Protein AF-A0A2M8RUR4-F1 (afdb_monomer)

Radius of gyration: 13.07 Å; Cα contacts (8 Å, |Δi|>4): 70; chains: 1; bounding box: 32×21×36 Å

Foldseek 3Di:
DQVLQQVLLVLLVVLVVCLVCCVVDVVCVVVNVVSLVSLVVCCPDPVLVVCLVVVVVYDHPNVPADGSSDPCSSVVSNVSSVVSVVVD

Secondary structure (DSSP, 8-state):
-HHHHHHHHHHHHHHHHHGGGTTT-GGGHHHHHHHHHHHHHHHTSHHHHHHHHTGGG-----TTS--TTSTTHHHHHHHHHHHHHTT-

InterPro domains:
  IPR025384 Protein of unknown function DUF4298 [PF14131] (5-83)

Organism: NCBI:txid28159

Nearest PDB structures (foldseek):
  6m6u-assembly1_I  TM=3.432E-01  e=7.303E+00  Shewanella oneidensis MR-1
  7aer-assembly1_B  TM=3.262E-01  e=8.627E+00  Shewanella oneidensis MR-1

Mean predicted aligned error: 2.44 Å

pLDDT: mean 95.74, std 3.1, range [79.44, 98.56]

Sequence (88 aa):
MQLKIQCMQDSYEKLLKILPLLRKDPSLLTEAEQLVQQLDEFYQSSEWLDLYERSEEFNIDTKGNYSVLSEDAIWNVLSEFDRLKSLL

Structure (mmCIF, N/CA/C/O backbone):
data_AF-A0A2M8RUR4-F1
#
_entry.id   AF-A0A2M8RUR4-F1
#
loop_
_atom_site.group_PDB
_atom_site.id
_atom_site.type_symbol
_atom_site.label_atom_id
_atom_site.label_alt_id
_atom_site.label_comp_id
_atom_site.label_asym_id
_atom_site.label_entity_id
_atom_site.label_seq_id
_atom_site.pdbx_PDB_ins_code
_atom_site.Cartn_x
_atom_site.Cartn_y
_atom_site.Cartn_z
_atom_site.occupancy
_atom_site.B_iso_or_equiv
_atom_site.auth_seq_id
_atom_site.auth_comp_id
_atom_site.auth_asym_id
_atom_site.auth_atom_id
_atom_site.pdbx_PDB_model_num
ATOM 1 N N . MET A 1 1 ? 14.758 5.993 -7.619 1.00 79.44 1 MET A N 1
ATOM 2 C CA . MET A 1 1 ? 13.715 5.028 -8.026 1.00 79.44 1 MET A CA 1
ATOM 3 C C . MET A 1 1 ? 13.654 3.859 -7.051 1.00 79.44 1 MET A C 1
ATOM 5 O O . MET A 1 1 ? 12.713 3.834 -6.277 1.00 79.44 1 MET A O 1
ATOM 9 N N . GLN A 1 2 ? 14.679 3.000 -6.939 1.00 90.00 2 GLN A N 1
ATOM 10 C CA . GLN A 1 2 ? 14.652 1.860 -5.997 1.00 90.00 2 GLN A CA 1
ATOM 11 C C . GLN A 1 2 ? 14.369 2.242 -4.532 1.00 90.00 2 GLN A C 1
ATOM 13 O O . GLN A 1 2 ? 13.515 1.629 -3.908 1.00 90.00 2 GLN A O 1
ATOM 18 N N . LEU A 1 3 ? 15.000 3.299 -3.998 1.00 92.06 3 LEU A N 1
ATOM 19 C CA . LEU A 1 3 ? 14.710 3.781 -2.634 1.00 92.06 3 LEU A CA 1
ATOM 20 C C . LEU A 1 3 ? 13.243 4.196 -2.437 1.00 92.06 3 LEU A C 1
ATOM 22 O O . LEU A 1 3 ? 12.693 4.002 -1.360 1.00 92.06 3 LEU A O 1
ATOM 26 N N . LYS A 1 4 ? 12.605 4.752 -3.475 1.00 94.06 4 LYS A N 1
ATOM 27 C CA . LYS A 1 4 ? 11.191 5.140 -3.423 1.00 94.06 4 LYS A CA 1
ATOM 28 C C . LYS A 1 4 ? 10.298 3.901 -3.415 1.00 94.06 4 LYS A C 1
ATOM 30 O O . LYS A 1 4 ? 9.405 3.823 -2.581 1.00 94.06 4 LYS A O 1
ATOM 35 N N . ILE A 1 5 ? 10.591 2.920 -4.273 1.00 96.69 5 ILE A N 1
ATOM 36 C CA . ILE A 1 5 ? 9.874 1.639 -4.286 1.00 96.69 5 ILE A CA 1
ATOM 37 C C . ILE A 1 5 ? 10.007 0.942 -2.931 1.00 96.69 5 ILE A C 1
ATOM 39 O O . ILE A 1 5 ? 9.004 0.524 -2.369 1.00 96.69 5 ILE A O 1
ATOM 43 N N . GLN A 1 6 ? 11.218 0.884 -2.370 1.00 98.06 6 GLN A N 1
ATOM 44 C CA . GLN A 1 6 ? 11.441 0.265 -1.066 1.00 98.06 6 GLN A CA 1
ATOM 45 C C . GLN A 1 6 ? 10.695 1.004 0.053 1.00 98.06 6 GLN A C 1
ATOM 47 O O . GLN A 1 6 ? 10.105 0.361 0.910 1.00 98.06 6 GLN A O 1
ATOM 52 N N . CYS A 1 7 ? 10.643 2.339 0.018 1.00 97.50 7 CYS A N 1
ATOM 53 C CA . CYS A 1 7 ? 9.851 3.108 0.977 1.00 97.50 7 CYS A CA 1
ATOM 54 C C . CYS A 1 7 ? 8.355 2.765 0.892 1.00 97.50 7 CYS A C 1
ATOM 56 O O . CYS A 1 7 ? 7.699 2.630 1.921 1.00 97.50 7 CYS A O 1
ATOM 58 N N . MET A 1 8 ? 7.812 2.607 -0.319 1.00 98.12 8 MET A N 1
ATOM 59 C CA . MET A 1 8 ? 6.415 2.198 -0.506 1.00 98.12 8 MET A CA 1
ATOM 60 C C . MET A 1 8 ? 6.196 0.743 -0.086 1.00 98.12 8 MET A C 1
ATOM 62 O O . MET A 1 8 ? 5.190 0.440 0.549 1.00 98.12 8 MET A O 1
ATOM 66 N N . GLN A 1 9 ? 7.159 -0.140 -0.352 1.00 98.56 9 GLN A N 1
ATOM 67 C CA . GLN A 1 9 ? 7.152 -1.521 0.124 1.00 98.56 9 GLN A CA 1
ATOM 68 C C . GLN A 1 9 ? 7.120 -1.589 1.658 1.00 98.56 9 GLN A C 1
ATOM 70 O O . GLN A 1 9 ? 6.308 -2.314 2.228 1.00 98.56 9 GLN A O 1
ATOM 75 N N . ASP A 1 10 ? 7.934 -0.785 2.339 1.00 98.38 10 ASP A N 1
ATOM 76 C CA . ASP A 1 10 ? 7.943 -0.717 3.799 1.00 98.38 10 ASP A CA 1
ATOM 77 C C . ASP A 1 10 ? 6.606 -0.183 4.351 1.00 98.38 10 ASP A C 1
ATOM 79 O O . ASP A 1 10 ? 6.094 -0.712 5.344 1.00 98.38 10 ASP A O 1
ATOM 83 N N . SER A 1 11 ? 5.999 0.819 3.696 1.00 98.38 11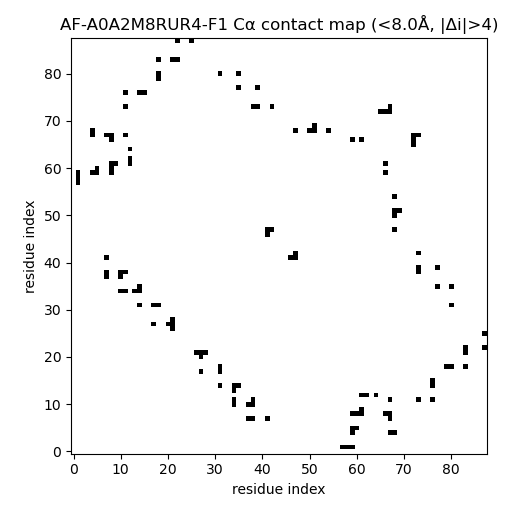 SER A N 1
ATOM 84 C CA . SER A 1 11 ? 4.656 1.314 4.043 1.00 98.38 11 SER A CA 1
ATOM 85 C C . SER A 1 11 ? 3.580 0.238 3.856 1.00 98.38 11 SER A C 1
ATOM 87 O O . SER A 1 11 ? 2.739 0.050 4.738 1.00 98.38 11 SER A O 1
ATOM 89 N N . T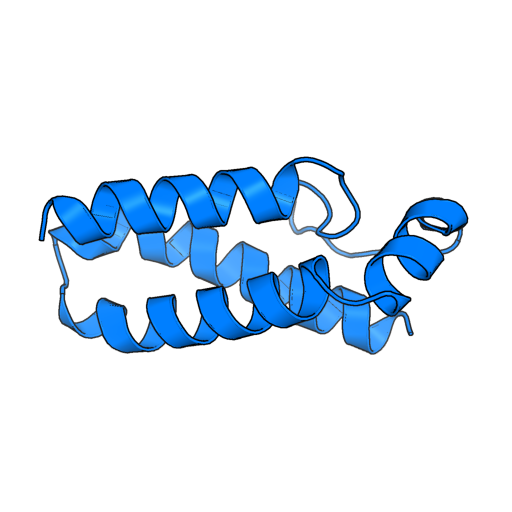YR A 1 12 ? 3.638 -0.515 2.756 1.00 98.56 12 TYR A N 1
ATOM 90 C CA . TYR A 1 12 ? 2.745 -1.639 2.471 1.00 98.56 12 TYR A CA 1
ATOM 91 C C . TYR A 1 12 ? 2.825 -2.723 3.549 1.00 98.56 12 TYR A C 1
ATOM 93 O O . TYR A 1 12 ? 1.814 -3.125 4.127 1.00 98.56 12 TYR A O 1
ATOM 101 N N . GLU A 1 13 ? 4.033 -3.146 3.903 1.00 98.25 13 GLU A N 1
ATOM 102 C CA . GLU A 1 13 ? 4.247 -4.149 4.945 1.00 98.25 13 GLU A CA 1
ATOM 103 C C . GLU A 1 13 ? 3.789 -3.682 6.324 1.00 98.25 13 GLU A C 1
ATOM 105 O O . GLU A 1 13 ? 3.302 -4.474 7.137 1.00 98.25 13 GLU A O 1
ATOM 110 N N . LYS A 1 14 ? 3.967 -2.392 6.616 1.00 98.19 14 LYS A N 1
ATOM 111 C CA . LYS A 1 14 ? 3.496 -1.801 7.862 1.00 98.19 14 LYS A CA 1
ATOM 112 C C . LYS A 1 14 ? 1.972 -1.794 7.921 1.00 98.19 14 LYS A C 1
ATOM 114 O O . LYS A 1 14 ? 1.415 -2.185 8.947 1.00 98.19 14 LYS A O 1
ATOM 119 N N . LEU A 1 15 ? 1.308 -1.439 6.822 1.00 98.25 15 LEU A N 1
ATOM 120 C CA . LEU A 1 15 ? -0.148 -1.473 6.731 1.00 98.25 15 LEU A CA 1
ATOM 121 C C . LEU A 1 15 ? -0.677 -2.897 6.948 1.00 98.25 15 LEU A C 1
ATOM 123 O O . LEU A 1 15 ? -1.542 -3.091 7.80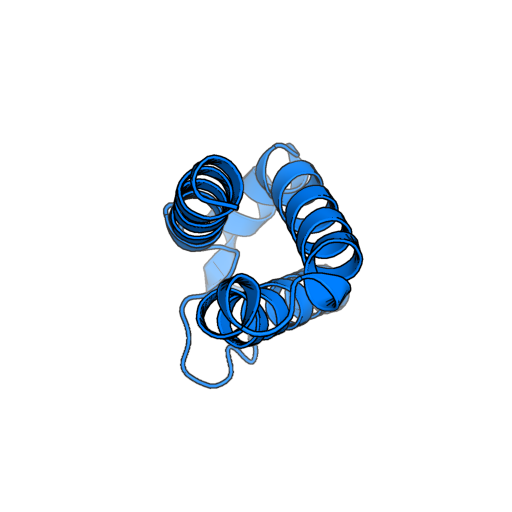1 1.00 98.25 15 LEU A O 1
ATOM 127 N N . LEU A 1 16 ? -0.087 -3.906 6.295 1.00 98.00 16 LEU A N 1
ATOM 128 C CA . LEU A 1 16 ? -0.456 -5.318 6.490 1.00 98.00 16 LEU A CA 1
ATOM 129 C C . LEU A 1 16 ? -0.395 -5.767 7.959 1.00 98.00 16 LEU A C 1
ATOM 131 O O . LEU A 1 16 ? -1.214 -6.577 8.392 1.00 98.00 16 LEU A O 1
ATOM 135 N N . LYS A 1 17 ? 0.549 -5.239 8.746 1.00 97.19 17 LYS A N 1
ATOM 136 C CA . LYS A 1 17 ? 0.664 -5.542 10.184 1.00 97.19 17 LYS A CA 1
ATOM 137 C C . LYS A 1 17 ? -0.391 -4.829 11.028 1.00 97.19 17 LYS A C 1
ATOM 139 O O . LYS A 1 17 ? -0.830 -5.385 12.033 1.00 97.19 17 LYS A O 1
ATOM 144 N N . ILE A 1 18 ? -0.787 -3.617 10.640 1.00 97.00 18 ILE A N 1
ATOM 145 C CA . ILE A 1 18 ? -1.746 -2.788 11.382 1.00 97.00 18 ILE A CA 1
ATOM 146 C C . ILE A 1 18 ? -3.190 -3.255 11.159 1.00 97.00 18 ILE A C 1
ATOM 148 O O . ILE A 1 18 ? -3.953 -3.342 12.123 1.00 97.00 18 ILE A O 1
ATOM 152 N N . LEU A 1 19 ? -3.569 -3.612 9.927 1.00 96.06 19 LEU A N 1
ATOM 153 C CA . LEU A 1 19 ? -4.944 -4.009 9.582 1.00 96.06 19 LEU A CA 1
ATOM 154 C C 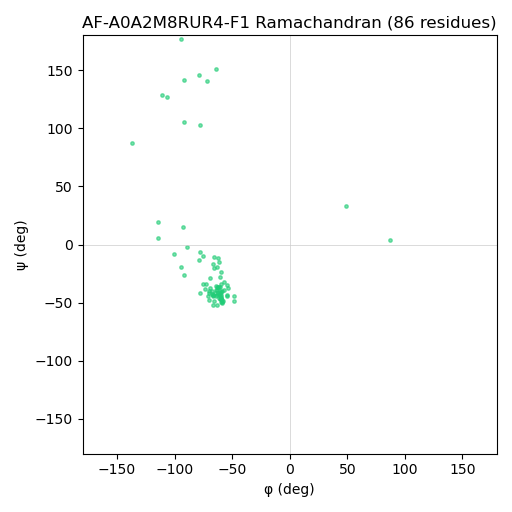. LEU A 1 19 ? -5.582 -5.055 10.523 1.00 96.06 19 LEU A C 1
ATOM 156 O O . LEU A 1 19 ? -6.691 -4.805 11.003 1.00 96.06 19 LEU A O 1
ATOM 160 N N . PRO A 1 20 ? -4.934 -6.187 10.876 1.00 95.81 20 PRO A N 1
ATOM 161 C CA . PRO A 1 20 ? -5.539 -7.170 11.781 1.00 95.81 20 PRO A CA 1
ATOM 162 C C . PRO A 1 20 ? -5.733 -6.659 13.219 1.00 95.81 20 PRO A C 1
ATOM 164 O O . PRO A 1 20 ? -6.487 -7.259 13.990 1.00 95.81 20 PRO A O 1
ATOM 167 N N . LEU A 1 21 ? -5.061 -5.569 13.601 1.00 95.94 21 LEU A N 1
ATOM 168 C CA . LEU A 1 21 ? -5.127 -4.972 14.936 1.00 95.94 21 LEU A CA 1
ATOM 169 C C . LEU A 1 21 ? -6.154 -3.837 15.027 1.00 95.94 21 LEU A C 1
ATOM 171 O O . LEU A 1 21 ? -6.630 -3.548 16.123 1.00 95.94 21 LEU A O 1
ATOM 175 N N . LEU A 1 22 ? -6.560 -3.261 13.893 1.00 93.94 22 LEU A N 1
ATOM 176 C CA . LEU A 1 22 ? -7.383 -2.050 13.803 1.00 93.94 22 LEU A CA 1
ATOM 177 C C . LEU A 1 22 ? -8.696 -2.125 14.607 1.00 93.94 22 LEU A C 1
ATOM 179 O O . LEU A 1 22 ? -9.100 -1.158 15.241 1.00 93.94 22 LEU A O 1
ATOM 183 N N . ARG A 1 23 ? -9.346 -3.299 14.645 1.00 90.56 23 ARG A N 1
ATOM 184 C CA . ARG A 1 23 ? -10.579 -3.515 15.434 1.00 90.56 23 ARG A CA 1
ATOM 185 C C . ARG A 1 23 ? -10.359 -3.506 16.944 1.00 90.56 23 ARG A C 1
ATOM 187 O O . ARG A 1 23 ? -11.294 -3.253 17.695 1.00 90.56 23 ARG A O 1
ATOM 194 N N . LYS A 1 24 ? -9.167 -3.900 17.388 1.00 92.81 24 LYS A N 1
ATOM 195 C CA . LYS A 1 24 ? -8.818 -4.015 18.811 1.00 92.81 24 LYS A CA 1
ATOM 196 C C . LYS A 1 24 ? -8.193 -2.731 19.337 1.00 92.81 24 LYS A C 1
ATOM 198 O O . LYS A 1 24 ? -8.289 -2.472 20.531 1.00 92.81 24 LYS A O 1
ATOM 203 N N . ASP A 1 25 ? -7.575 -1.958 18.452 1.00 93.94 25 ASP A N 1
ATOM 204 C CA . ASP A 1 25 ? -6.923 -0.702 18.779 1.00 93.94 25 ASP A CA 1
ATOM 205 C C . ASP A 1 25 ? -7.253 0.376 17.730 1.00 93.94 25 ASP A C 1
ATOM 207 O O . ASP A 1 25 ? -6.506 0.568 16.765 1.00 93.94 25 ASP A O 1
ATOM 211 N N . PRO A 1 26 ? -8.370 1.106 17.916 1.00 90.06 26 PRO A N 1
ATOM 212 C CA . PRO A 1 26 ? -8.756 2.201 17.030 1.00 90.06 26 PRO A CA 1
ATOM 213 C C . PRO A 1 26 ? -7.743 3.351 16.987 1.00 90.06 26 PRO A C 1
ATOM 215 O O . PRO A 1 26 ? -7.808 4.173 16.077 1.00 90.06 26 PRO A O 1
ATOM 218 N N . SER A 1 27 ? -6.795 3.431 17.934 1.00 93.88 27 SER A N 1
ATOM 219 C CA . SER A 1 27 ? -5.755 4.469 17.901 1.00 93.88 27 SER A CA 1
ATOM 220 C C . SER A 1 27 ? -4.807 4.318 16.703 1.00 93.88 27 SER A C 1
ATOM 222 O O . SER A 1 27 ? -4.214 5.302 16.263 1.00 93.88 27 SER A O 1
ATOM 224 N N . LEU A 1 28 ? -4.742 3.119 16.111 1.00 96.50 28 LEU A N 1
ATOM 225 C CA . LEU A 1 28 ? -3.978 2.836 14.895 1.00 96.50 28 LEU A CA 1
ATOM 226 C C . LEU A 1 28 ? -4.636 3.380 13.617 1.00 96.50 28 LEU A C 1
ATOM 228 O O . LEU A 1 28 ? -4.007 3.361 12.559 1.00 96.50 28 LEU A O 1
ATOM 232 N N . LEU A 1 29 ? -5.885 3.863 13.683 1.00 96.00 29 LEU A N 1
ATOM 233 C CA . LEU A 1 29 ? -6.628 4.313 12.503 1.00 96.00 29 LEU A CA 1
ATOM 234 C C . LEU A 1 29 ? -5.920 5.451 11.772 1.00 96.00 29 LEU A C 1
ATOM 236 O O . LEU A 1 29 ? -5.730 5.362 10.564 1.00 96.00 29 LEU A O 1
ATOM 240 N N . THR A 1 30 ? -5.461 6.468 12.499 1.00 96.75 30 THR A N 1
ATOM 241 C CA . THR A 1 30 ? -4.748 7.608 11.907 1.00 96.75 30 THR A CA 1
ATOM 242 C C . THR A 1 30 ? -3.482 7.168 11.168 1.00 96.75 30 THR A C 1
ATOM 244 O O . THR A 1 30 ? -3.168 7.681 10.098 1.00 96.75 30 THR A O 1
ATOM 247 N N . GLU A 1 31 ? -2.744 6.207 11.726 1.00 97.75 31 GLU A N 1
ATOM 248 C CA . GLU A 1 31 ? -1.532 5.679 11.099 1.00 97.75 31 GLU A CA 1
ATOM 249 C C . GLU A 1 31 ? -1.863 4.849 9.852 1.00 97.75 31 GLU A C 1
ATOM 251 O O . GLU A 1 31 ? -1.208 4.998 8.820 1.00 97.75 31 GLU A O 1
ATOM 256 N N . ALA A 1 32 ? -2.905 4.016 9.916 1.00 97.81 32 ALA A N 1
ATOM 257 C CA . ALA A 1 32 ? -3.381 3.258 8.765 1.00 97.81 32 ALA A CA 1
ATOM 258 C C . ALA A 1 32 ? -3.836 4.186 7.626 1.00 97.81 32 ALA A C 1
ATOM 260 O O . ALA A 1 32 ? -3.445 3.966 6.485 1.00 97.81 32 ALA A O 1
ATOM 261 N N . GLU A 1 33 ? -4.577 5.257 7.929 1.00 98.00 33 GLU A N 1
ATOM 262 C CA . GLU A 1 33 ? -5.020 6.254 6.942 1.00 98.00 33 GLU A CA 1
ATOM 263 C C . GLU A 1 33 ? -3.847 6.939 6.234 1.00 98.00 33 GLU A C 1
ATOM 265 O O . GLU A 1 33 ? -3.880 7.116 5.019 1.00 98.00 33 GLU A O 1
ATOM 270 N N . GLN A 1 34 ? -2.780 7.273 6.965 1.00 98.31 34 GLN A N 1
ATOM 271 C CA . GLN A 1 34 ? -1.575 7.861 6.373 1.00 98.31 34 GLN A CA 1
ATOM 272 C C . GLN A 1 34 ? -0.864 6.890 5.424 1.00 98.31 34 GLN A C 1
ATOM 274 O O . GLN A 1 34 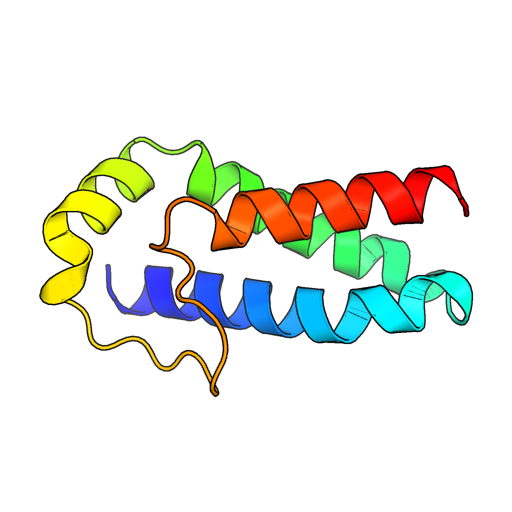? -0.410 7.294 4.354 1.00 98.31 34 GLN A O 1
ATOM 279 N N . LEU A 1 35 ? -0.761 5.613 5.800 1.00 98.50 35 LEU A N 1
ATOM 280 C CA . LEU A 1 35 ? -0.143 4.586 4.958 1.00 98.50 35 LEU A CA 1
ATOM 281 C C . LEU A 1 35 ? -0.980 4.312 3.704 1.00 98.50 35 LEU A C 1
ATOM 283 O O . LEU A 1 35 ? -0.429 4.213 2.612 1.00 98.50 35 LEU A O 1
ATOM 287 N N . VAL A 1 36 ? -2.302 4.238 3.862 1.00 98.31 36 VAL A N 1
ATOM 288 C CA . VAL A 1 36 ? -3.279 4.097 2.772 1.00 98.31 36 VAL A CA 1
ATOM 289 C C . VAL A 1 36 ? -3.142 5.251 1.788 1.00 98.31 36 VAL A C 1
ATOM 291 O O . VAL A 1 36 ? -3.002 5.001 0.597 1.00 98.31 36 VAL A O 1
ATOM 294 N N . GLN A 1 37 ? -3.087 6.494 2.277 1.00 98.31 37 GLN A N 1
ATOM 295 C CA . GLN A 1 37 ? -2.911 7.665 1.421 1.00 98.31 37 GLN A CA 1
ATOM 296 C C . GLN A 1 37 ? -1.605 7.598 0.615 1.00 98.31 37 GLN A C 1
ATOM 298 O O . GLN A 1 37 ? -1.625 7.808 -0.592 1.00 98.31 37 GLN A O 1
ATOM 303 N N . GLN A 1 38 ? -0.476 7.270 1.252 1.00 97.94 38 GLN A N 1
ATOM 304 C CA . GLN A 1 38 ? 0.813 7.169 0.552 1.00 97.94 38 GLN A CA 1
ATOM 305 C C . GLN A 1 38 ? 0.802 6.097 -0.542 1.00 97.94 38 GLN A C 1
ATOM 307 O O . GLN A 1 38 ? 1.340 6.310 -1.628 1.00 97.94 38 GLN A O 1
ATOM 312 N N . LEU A 1 39 ? 0.213 4.937 -0.245 1.00 98.31 39 LEU A N 1
ATOM 313 C CA . LEU A 1 39 ? 0.140 3.820 -1.182 1.00 98.31 39 LEU A CA 1
ATOM 314 C C . LEU A 1 39 ? -0.814 4.114 -2.339 1.00 98.31 39 LEU A C 1
ATOM 316 O O . LEU A 1 39 ? -0.477 3.787 -3.473 1.00 98.31 39 LEU A O 1
ATOM 320 N N . ASP A 1 40 ? -1.957 4.747 -2.073 1.00 98.19 40 ASP A N 1
ATOM 321 C CA . ASP A 1 40 ? -2.905 5.156 -3.111 1.00 98.19 40 ASP A CA 1
ATOM 322 C C . ASP A 1 40 ? -2.293 6.227 -4.025 1.00 98.19 40 ASP A C 1
ATOM 324 O O . ASP A 1 40 ? -2.247 6.045 -5.238 1.00 98.19 40 ASP A O 1
ATOM 328 N N . GLU A 1 41 ? -1.691 7.282 -3.465 1.00 97.81 41 GLU A N 1
ATOM 329 C CA . GLU A 1 41 ? -0.992 8.312 -4.249 1.00 97.81 41 GLU A CA 1
ATOM 330 C C . GLU A 1 41 ? 0.125 7.720 -5.120 1.00 97.81 41 GLU A C 1
ATOM 332 O O . GLU A 1 41 ? 0.317 8.138 -6.265 1.00 97.81 41 GLU A O 1
ATOM 337 N N . PHE A 1 42 ? 0.861 6.733 -4.599 1.00 97.50 42 PHE A N 1
ATOM 338 C CA . PHE A 1 42 ? 1.867 6.020 -5.374 1.00 97.50 42 PHE A CA 1
ATOM 339 C C . PHE A 1 42 ? 1.229 5.200 -6.497 1.00 97.50 42 PHE A C 1
ATOM 341 O O . PHE A 1 42 ? 1.618 5.373 -7.649 1.00 97.50 42 PHE A O 1
ATOM 348 N N . TYR A 1 43 ? 0.243 4.360 -6.190 1.00 97.19 43 TYR A N 1
ATOM 349 C CA . TYR A 1 43 ? -0.404 3.458 -7.146 1.00 97.19 43 TYR A CA 1
ATOM 350 C C . TYR A 1 43 ? -1.125 4.192 -8.283 1.00 97.19 43 TYR A C 1
ATOM 352 O O . TYR A 1 43 ? -1.068 3.756 -9.428 1.00 97.19 43 TYR A O 1
ATOM 360 N N . GLN A 1 44 ? -1.742 5.342 -7.997 1.00 96.25 44 GLN A N 1
ATOM 361 C CA . GLN A 1 44 ? -2.416 6.173 -9.003 1.00 96.25 44 GLN A CA 1
ATOM 362 C C . GLN A 1 44 ? -1.446 7.015 -9.852 1.00 96.25 44 GLN A C 1
ATOM 364 O O . GLN A 1 44 ? -1.867 7.701 -10.787 1.00 96.25 44 GLN A O 1
ATOM 369 N N . SER A 1 45 ? -0.150 7.024 -9.530 1.00 96.25 45 SER A N 1
ATOM 370 C CA . SER A 1 45 ? 0.827 7.839 -10.251 1.00 96.25 45 SER A CA 1
ATOM 371 C C . SER A 1 45 ? 1.238 7.201 -11.580 1.00 96.25 45 SER A C 1
ATOM 373 O O . SER A 1 45 ? 1.411 5.988 -11.684 1.00 96.25 45 SER A O 1
ATOM 375 N N . SER A 1 46 ? 1.507 8.028 -12.596 1.00 96.12 46 SER A N 1
ATOM 376 C CA . SER A 1 46 ? 2.118 7.547 -13.845 1.00 96.12 46 SER A CA 1
ATOM 377 C C . SER A 1 46 ? 3.497 6.920 -13.611 1.00 96.12 46 SER A C 1
ATOM 379 O O . SER A 1 46 ? 3.896 6.019 -14.336 1.00 96.12 46 SER A O 1
ATOM 381 N N . GLU A 1 47 ? 4.208 7.364 -12.568 1.00 95.69 47 GLU A N 1
ATOM 382 C CA . GLU A 1 47 ? 5.495 6.787 -12.177 1.00 95.69 47 GLU A CA 1
ATOM 383 C C . GLU A 1 47 ? 5.348 5.323 -11.748 1.00 95.69 47 GLU A C 1
ATOM 385 O O . GLU A 1 47 ? 6.228 4.523 -12.046 1.00 95.69 47 GLU A O 1
ATOM 390 N N . TRP A 1 48 ? 4.254 4.940 -11.083 1.00 97.06 48 TRP A N 1
ATOM 391 C CA . TRP A 1 48 ? 4.028 3.537 -10.739 1.00 97.06 48 TRP A CA 1
ATOM 392 C C . TRP A 1 48 ? 3.906 2.664 -11.984 1.00 97.06 48 TRP A C 1
ATOM 394 O O . TRP A 1 48 ? 4.515 1.599 -12.014 1.00 97.06 48 TRP A O 1
ATOM 404 N N . LEU A 1 49 ? 3.207 3.133 -13.022 1.00 95.50 49 LEU A N 1
ATOM 405 C CA . LEU A 1 49 ? 3.074 2.400 -14.282 1.00 95.50 49 LEU A CA 1
ATOM 406 C C . LEU A 1 49 ? 4.442 2.183 -14.950 1.00 95.50 49 LEU A C 1
ATOM 408 O O . LEU A 1 49 ? 4.781 1.056 -15.303 1.00 95.50 49 LEU A O 1
ATOM 412 N N . ASP A 1 50 ? 5.270 3.228 -15.023 1.00 95.69 50 ASP A N 1
ATOM 413 C CA . ASP A 1 50 ? 6.631 3.132 -15.571 1.00 95.69 50 ASP A CA 1
ATOM 414 C C . ASP A 1 50 ? 7.518 2.160 -14.765 1.00 95.69 50 ASP A C 1
ATOM 416 O O . ASP A 1 50 ? 8.378 1.464 -15.313 1.00 95.69 50 ASP A O 1
ATOM 420 N N . LEU A 1 51 ? 7.347 2.130 -13.437 1.00 96.31 51 LEU A N 1
ATOM 421 C CA . LEU A 1 51 ? 8.077 1.226 -12.545 1.00 96.31 51 LEU A CA 1
ATOM 422 C C . LEU A 1 51 ? 7.573 -0.218 -12.654 1.00 96.31 51 LEU A C 1
ATOM 424 O O . LEU A 1 51 ? 8.387 -1.138 -12.609 1.00 96.31 51 LEU A O 1
ATOM 428 N N . TYR A 1 52 ? 6.263 -0.413 -12.806 1.00 95.56 52 TYR A N 1
ATOM 429 C CA . TYR A 1 52 ? 5.609 -1.704 -13.015 1.00 95.56 52 TYR A CA 1
ATOM 430 C C . TYR A 1 52 ? 6.137 -2.397 -14.276 1.00 95.56 52 TYR A C 1
ATOM 432 O O . TYR A 1 52 ? 6.607 -3.536 -14.204 1.00 95.56 52 TYR A O 1
ATOM 440 N N . GLU A 1 53 ? 6.163 -1.677 -15.404 1.00 95.56 53 GLU A N 1
ATOM 441 C CA . GLU A 1 53 ? 6.658 -2.182 -16.695 1.00 95.56 53 GLU A CA 1
ATOM 442 C C . GLU A 1 53 ? 8.128 -2.625 -16.645 1.00 95.56 53 GLU A C 1
ATOM 444 O O . GLU A 1 53 ? 8.568 -3.456 -17.438 1.00 95.56 53 GLU A O 1
ATOM 449 N N . ARG A 1 54 ? 8.891 -2.084 -15.691 1.00 95.12 54 ARG A N 1
ATOM 450 C CA . ARG A 1 54 ? 10.324 -2.334 -15.495 1.00 95.12 54 ARG A CA 1
ATOM 451 C C . ARG A 1 54 ? 10.619 -3.053 -14.182 1.00 95.12 54 ARG A C 1
ATOM 453 O O . ARG A 1 54 ? 11.742 -2.998 -13.684 1.00 95.12 54 ARG A O 1
ATOM 460 N N . SER A 1 55 ? 9.620 -3.706 -13.591 1.00 93.62 55 SER A N 1
ATOM 461 C CA . SER A 1 55 ? 9.711 -4.278 -12.242 1.00 93.62 55 SER A CA 1
ATOM 462 C C . SER A 1 55 ? 10.856 -5.286 -12.082 1.00 93.62 55 SER A C 1
ATOM 464 O O . SER A 1 55 ? 11.485 -5.321 -11.025 1.00 93.62 55 SER A O 1
ATOM 466 N N . GLU A 1 56 ? 11.202 -6.023 -13.142 1.00 93.44 56 GLU A N 1
ATOM 467 C CA . GLU A 1 56 ? 12.330 -6.969 -13.177 1.00 93.44 56 GLU A CA 1
ATOM 468 C C . GLU A 1 56 ? 13.709 -6.305 -12.980 1.00 93.44 56 GLU A C 1
ATOM 470 O O . G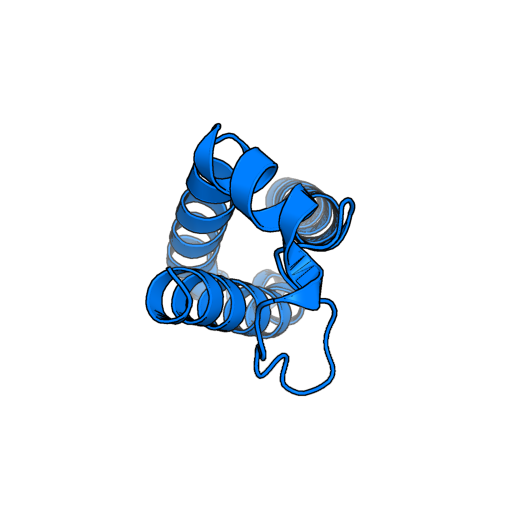LU A 1 56 ? 14.672 -6.976 -12.607 1.00 93.44 56 GLU A O 1
ATOM 475 N N . GLU A 1 57 ? 13.827 -4.990 -13.195 1.00 95.00 57 GLU A N 1
ATOM 476 C CA . GLU A 1 57 ? 15.077 -4.241 -13.006 1.00 95.00 57 GLU A CA 1
ATOM 477 C C . GLU A 1 57 ? 15.373 -3.925 -11.530 1.00 95.00 57 GLU A C 1
ATOM 479 O O . GLU A 1 57 ? 16.487 -3.511 -11.191 1.00 95.00 57 GLU A O 1
ATOM 484 N N . PHE A 1 58 ? 14.392 -4.092 -10.637 1.00 93.62 58 PHE A N 1
ATOM 485 C CA . PHE A 1 58 ? 14.498 -3.683 -9.240 1.00 93.62 58 PHE A CA 1
ATOM 486 C C . PHE A 1 58 ? 14.560 -4.884 -8.298 1.00 93.62 58 PHE A C 1
ATOM 488 O O . PHE A 1 58 ? 13.688 -5.745 -8.286 1.00 93.62 58 PHE A O 1
ATOM 495 N N . ASN A 1 59 ? 15.562 -4.887 -7.417 1.00 94.00 59 ASN A N 1
ATOM 496 C CA . ASN A 1 59 ? 15.596 -5.804 -6.283 1.00 94.00 59 ASN A CA 1
ATOM 497 C C . ASN A 1 59 ? 14.946 -5.133 -5.063 1.00 94.00 59 ASN A C 1
ATOM 499 O O . ASN A 1 59 ? 15.530 -4.222 -4.467 1.00 94.00 59 ASN A O 1
ATOM 503 N N . ILE A 1 60 ? 13.726 -5.556 -4.739 1.00 94.75 60 ILE A N 1
ATOM 504 C CA . ILE A 1 60 ? 12.904 -5.016 -3.652 1.00 94.75 60 ILE A CA 1
ATOM 505 C C . ILE A 1 60 ? 12.897 -6.041 -2.518 1.00 94.75 60 ILE A C 1
ATOM 507 O O . ILE A 1 60 ? 12.550 -7.201 -2.736 1.00 94.75 60 ILE A O 1
ATOM 511 N N . ASP A 1 61 ? 13.248 -5.623 -1.305 1.00 96.44 61 ASP A N 1
ATOM 512 C CA . ASP A 1 61 ? 13.062 -6.463 -0.123 1.00 96.44 61 ASP A CA 1
ATOM 513 C C . ASP A 1 61 ? 11.587 -6.419 0.283 1.00 96.44 61 ASP A C 1
ATOM 515 O O . ASP A 1 61 ? 11.132 -5.430 0.854 1.00 96.44 61 ASP A O 1
ATOM 519 N N . THR A 1 62 ? 10.837 -7.473 -0.042 1.00 96.38 62 THR A N 1
ATOM 520 C CA . THR A 1 62 ? 9.396 -7.561 0.249 1.00 96.38 62 THR A CA 1
ATOM 521 C C . THR A 1 62 ? 9.077 -8.167 1.614 1.00 96.38 62 THR A C 1
ATOM 523 O O . THR A 1 62 ? 7.902 -8.354 1.962 1.00 96.38 62 THR A O 1
ATOM 526 N N . LYS A 1 63 ? 10.111 -8.589 2.357 1.00 94.75 63 LYS A N 1
ATOM 527 C CA . LYS A 1 63 ? 9.991 -9.326 3.623 1.00 94.75 63 LYS A CA 1
ATOM 528 C C . LYS A 1 63 ? 9.019 -10.517 3.547 1.00 94.75 63 LYS A C 1
ATOM 530 O O . LYS A 1 63 ? 8.352 -10.848 4.527 1.00 94.75 63 LYS A O 1
ATOM 535 N N . GLY A 1 64 ? 8.939 -11.161 2.377 1.00 95.50 64 GLY A N 1
ATOM 536 C CA . GLY A 1 64 ? 8.072 -12.313 2.108 1.00 95.50 64 GLY A CA 1
ATOM 537 C C . GLY A 1 64 ? 6.643 -11.978 1.661 1.00 95.50 64 GLY A C 1
ATOM 538 O O . GLY A 1 64 ? 5.854 -12.901 1.474 1.00 95.50 64 GLY A O 1
ATOM 539 N N . ASN A 1 65 ? 6.303 -10.699 1.477 1.00 96.69 65 ASN A N 1
ATOM 540 C CA . ASN A 1 65 ? 5.011 -10.262 0.940 1.00 96.69 65 ASN A CA 1
ATOM 541 C C . ASN A 1 65 ? 5.079 -10.034 -0.578 1.00 96.69 65 ASN A C 1
ATOM 543 O O . ASN A 1 65 ? 6.142 -10.135 -1.196 1.00 96.69 65 ASN A O 1
ATOM 547 N N . TYR A 1 66 ? 3.936 -9.699 -1.180 1.00 96.75 66 TYR A N 1
ATOM 548 C CA . TYR A 1 66 ? 3.898 -9.226 -2.561 1.00 96.75 66 TYR A CA 1
ATOM 549 C C . TYR A 1 66 ? 4.637 -7.891 -2.711 1.00 96.75 66 TYR A C 1
ATOM 551 O O . TYR A 1 66 ? 4.710 -7.087 -1.777 1.00 96.75 66 TYR A O 1
ATOM 559 N N . SER A 1 67 ? 5.185 -7.669 -3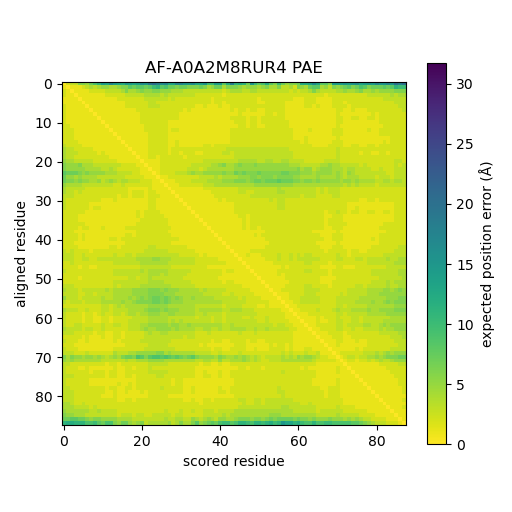.906 1.00 97.31 67 SER A N 1
ATOM 560 C CA . SER A 1 67 ? 5.796 -6.394 -4.276 1.00 97.31 67 SER A CA 1
ATOM 561 C C . SER A 1 67 ? 4.716 -5.336 -4.480 1.00 97.31 67 SER A C 1
ATOM 563 O O . SER A 1 67 ? 3.697 -5.621 -5.110 1.00 97.31 67 SER A O 1
ATOM 565 N N . VAL A 1 68 ? 4.970 -4.101 -4.050 1.00 97.56 68 VAL A N 1
ATOM 566 C CA . VAL A 1 68 ? 4.139 -2.925 -4.375 1.00 97.56 68 VAL A CA 1
ATOM 567 C C . VAL A 1 68 ? 4.079 -2.601 -5.871 1.00 97.56 68 VAL A C 1
ATOM 569 O O . VAL A 1 68 ? 3.239 -1.808 -6.285 1.00 97.56 68 VAL A O 1
ATOM 572 N N . LEU A 1 69 ? 4.938 -3.222 -6.685 1.00 97.38 69 LEU A N 1
ATOM 573 C CA . LEU A 1 69 ? 4.862 -3.205 -8.149 1.00 97.38 69 LEU A CA 1
ATOM 574 C C . LEU A 1 69 ? 4.078 -4.401 -8.716 1.00 97.38 69 LEU A C 1
ATOM 576 O O . LEU A 1 69 ? 4.213 -4.707 -9.889 1.00 97.38 69 LEU A O 1
ATOM 580 N N . SER A 1 70 ? 3.306 -5.130 -7.911 1.00 95.00 70 SER A N 1
ATOM 581 C CA . SER A 1 70 ? 2.366 -6.136 -8.431 1.00 95.00 70 SER A CA 1
ATOM 582 C C . SER A 1 70 ? 1.005 -5.476 -8.645 1.00 95.00 70 SER A C 1
ATOM 584 O O . SER A 1 70 ? 0.592 -4.690 -7.791 1.00 95.00 70 SER A O 1
ATOM 586 N N . GLU A 1 7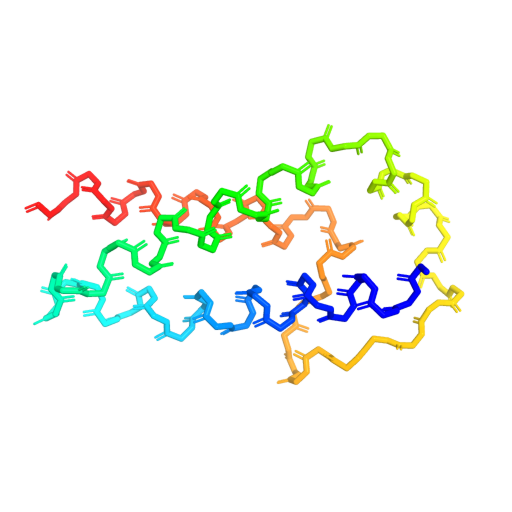1 ? 0.295 -5.832 -9.721 1.00 85.88 71 GLU A N 1
ATOM 587 C CA . GLU A 1 71 ? -0.994 -5.219 -10.106 1.00 85.88 71 GLU A CA 1
ATOM 588 C C . GLU A 1 71 ? -1.986 -5.128 -8.935 1.00 85.88 71 GLU A C 1
ATOM 590 O O . GLU A 1 71 ? -2.563 -4.066 -8.693 1.00 85.88 71 GLU A O 1
ATOM 595 N N . ASP A 1 72 ? -2.102 -6.206 -8.154 1.00 95.12 72 ASP A N 1
ATOM 596 C CA . ASP A 1 72 ? -3.122 -6.332 -7.111 1.00 95.12 72 ASP A CA 1
ATOM 597 C C . ASP A 1 72 ? -2.622 -6.045 -5.685 1.00 95.12 72 ASP A C 1
ATOM 599 O O . ASP A 1 72 ? -3.423 -6.016 -4.750 1.00 95.12 72 ASP A O 1
ATOM 603 N N . ALA A 1 73 ? -1.314 -5.870 -5.453 1.00 97.25 73 ALA A N 1
ATOM 604 C CA . ALA A 1 73 ? -0.776 -5.821 -4.086 1.00 97.25 73 ALA A CA 1
ATOM 605 C C . ALA A 1 73 ? -1.329 -4.631 -3.292 1.00 97.25 73 ALA A C 1
ATOM 607 O O . ALA A 1 73 ? -1.865 -4.812 -2.194 1.00 97.25 73 ALA A O 1
ATOM 608 N N . ILE A 1 74 ? -1.235 -3.428 -3.868 1.00 97.75 74 ILE A N 1
ATOM 609 C CA . ILE A 1 74 ? -1.766 -2.207 -3.258 1.00 97.75 74 ILE A CA 1
ATOM 610 C C . ILE A 1 74 ? -3.298 -2.234 -3.283 1.00 97.75 74 ILE A C 1
ATOM 612 O O . ILE A 1 74 ? -3.929 -2.044 -2.246 1.00 97.75 74 ILE A O 1
ATOM 616 N N . TRP A 1 75 ? -3.907 -2.560 -4.425 1.00 97.31 75 TRP A N 1
ATOM 617 C CA . TRP A 1 75 ? -5.365 -2.582 -4.562 1.00 97.31 75 TRP A CA 1
ATOM 618 C C . TRP A 1 75 ? -6.059 -3.469 -3.511 1.00 97.31 75 TRP A C 1
ATOM 620 O O . TRP A 1 75 ? -7.030 -3.046 -2.875 1.00 97.31 75 TRP A O 1
ATOM 630 N N . ASN A 1 76 ? -5.519 -4.666 -3.253 1.00 98.00 76 ASN A N 1
ATOM 631 C CA . ASN A 1 76 ? -6.060 -5.590 -2.255 1.00 98.00 76 ASN A CA 1
ATOM 632 C C . ASN A 1 76 ? -5.992 -5.025 -0.831 1.00 98.00 76 ASN A C 1
ATOM 634 O O . ASN A 1 76 ? -6.953 -5.155 -0.070 1.00 98.00 76 ASN A O 1
ATOM 638 N N . VAL A 1 77 ? -4.867 -4.410 -0.445 1.00 97.81 77 VAL A N 1
ATOM 639 C CA . VAL A 1 77 ? -4.702 -3.906 0.927 1.00 97.81 77 VAL A CA 1
ATOM 640 C C . VAL A 1 77 ? -5.545 -2.656 1.183 1.00 97.81 77 VAL A C 1
ATOM 642 O O . VAL A 1 77 ? -6.085 -2.512 2.279 1.00 97.81 77 VAL A O 1
ATOM 645 N N 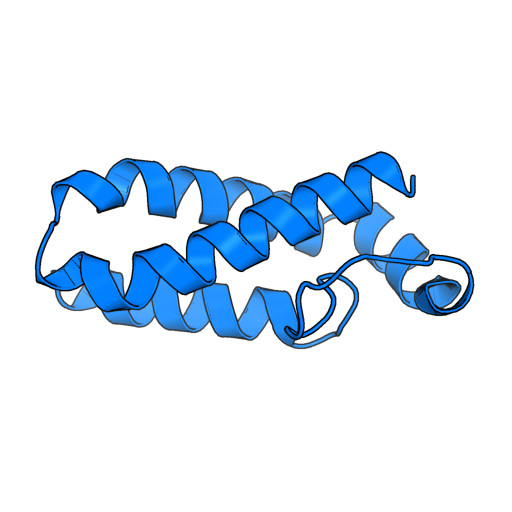. LEU A 1 78 ? -5.722 -1.793 0.173 1.00 97.94 78 LEU A N 1
ATOM 646 C CA . LEU A 1 78 ? -6.611 -0.631 0.260 1.00 97.94 78 LEU A CA 1
ATOM 647 C C . LEU A 1 78 ? -8.075 -1.077 0.383 1.00 97.94 78 LEU A C 1
ATOM 649 O O . LEU A 1 78 ? -8.789 -0.619 1.272 1.00 97.94 78 LEU A O 1
ATOM 653 N N . SER A 1 79 ? -8.489 -2.059 -0.424 1.00 97.62 79 SER A N 1
ATOM 654 C CA . SER A 1 79 ? -9.840 -2.631 -0.360 1.00 97.62 79 SER A CA 1
ATOM 655 C C . SER A 1 79 ? -10.143 -3.264 1.005 1.00 97.62 79 SER A C 1
ATOM 657 O O . SER A 1 79 ? -11.242 -3.114 1.545 1.00 97.62 79 SER A O 1
ATOM 659 N N . GLU A 1 80 ? -9.167 -3.959 1.599 1.00 97.12 80 GLU A N 1
ATOM 660 C CA . GLU A 1 80 ? -9.308 -4.515 2.948 1.00 97.12 80 GLU A CA 1
ATOM 661 C C . GLU A 1 80 ? -9.388 -3.418 4.016 1.00 97.12 80 GLU A C 1
ATOM 663 O O . GLU A 1 80 ? -10.193 -3.528 4.946 1.00 97.12 80 GLU A O 1
ATOM 668 N N . PHE A 1 81 ? -8.597 -2.348 3.886 1.00 97.69 81 PHE A N 1
ATOM 669 C CA . PHE A 1 81 ? -8.684 -1.198 4.782 1.00 97.69 81 PHE A CA 1
ATOM 670 C C . PHE A 1 81 ? -10.076 -0.559 4.749 1.00 97.69 81 PHE A C 1
ATOM 672 O O . PHE A 1 81 ? -10.680 -0.391 5.810 1.00 97.69 81 PHE A O 1
ATOM 679 N N . ASP A 1 82 ? -10.622 -0.277 3.564 1.00 97.00 82 ASP A N 1
ATOM 680 C CA . ASP A 1 82 ? -11.959 0.311 3.412 1.00 97.00 82 ASP A CA 1
ATOM 681 C C . ASP A 1 82 ? -13.043 -0.577 4.029 1.00 97.00 82 ASP A C 1
ATOM 683 O O . ASP A 1 82 ? -13.912 -0.110 4.778 1.00 97.00 82 ASP A O 1
ATOM 687 N N . ARG A 1 83 ? -12.951 -1.892 3.793 1.00 95.88 83 ARG A N 1
ATOM 688 C CA . ARG A 1 83 ? -13.846 -2.875 4.408 1.00 95.88 83 ARG A CA 1
ATOM 689 C C . ARG A 1 83 ? -13.771 -2.819 5.931 1.00 95.88 83 ARG A C 1
ATOM 691 O O . ARG A 1 83 ? -14.812 -2.796 6.587 1.00 95.88 83 ARG A O 1
ATOM 698 N N . LEU A 1 84 ? -12.571 -2.809 6.511 1.00 94.62 84 LEU A N 1
ATOM 699 C CA . LEU A 1 84 ? -12.391 -2.760 7.962 1.00 94.62 84 LEU A CA 1
ATOM 700 C C . LEU A 1 84 ? -12.863 -1.434 8.556 1.00 94.62 84 LEU A C 1
ATOM 702 O O . LEU A 1 84 ? -13.564 -1.458 9.565 1.00 94.62 84 LEU A O 1
ATOM 706 N N . LYS A 1 85 ? -12.544 -0.308 7.915 1.00 93.31 85 LYS A N 1
ATOM 707 C CA . LYS A 1 85 ? -12.950 1.034 8.338 1.00 93.31 85 LYS A CA 1
ATOM 708 C C . LYS A 1 85 ? -14.468 1.198 8.362 1.00 93.31 85 LYS A C 1
ATOM 710 O O . LYS A 1 85 ? -14.985 1.817 9.281 1.00 93.31 85 LYS A O 1
ATOM 715 N N . SER A 1 86 ? -15.191 0.584 7.423 1.00 92.75 86 SER A N 1
ATOM 716 C CA . SER A 1 86 ? -16.666 0.584 7.423 1.00 92.75 86 SER A CA 1
ATOM 717 C C . SER A 1 86 ? -17.306 -0.167 8.604 1.00 92.75 86 SER A C 1
ATOM 719 O O . SER A 1 86 ? -18.519 -0.097 8.798 1.00 92.75 86 SER A O 1
ATOM 721 N N . LEU A 1 87 ? -16.504 -0.912 9.373 1.00 90.19 87 LEU A N 1
ATOM 722 C CA . LEU A 1 87 ? -16.936 -1.766 10.480 1.00 90.19 87 LEU A CA 1
ATOM 723 C C . LEU A 1 87 ? -16.415 -1.288 11.849 1.00 90.19 87 LEU A C 1
ATOM 725 O O . LEU A 1 87 ? -16.589 -2.026 12.825 1.00 90.19 87 LEU A O 1
ATOM 729 N N . LEU A 1 88 ? -15.748 -0.128 11.904 1.00 85.81 88 LEU A N 1
ATOM 730 C CA . LEU A 1 88 ? -15.326 0.572 13.126 1.00 85.81 88 LEU A CA 1
ATOM 731 C C . LEU A 1 88 ? -16.387 1.596 13.541 1.00 85.81 88 LEU A C 1
ATOM 733 O O . LEU A 1 88 ? -16.624 1.701 14.764 1.00 85.81 88 LEU A O 1
#

Solvent-accessible surface area (backbone atoms only — not comparable to full-atom values): 5190 Å² total; per-residue (Å²): 108,67,70,56,54,44,51,51,31,53,40,51,57,50,40,66,64,46,61,85,43,38,89,84,38,64,82,49,46,68,59,44,53,53,39,48,50,54,51,48,58,45,65,75,30,73,64,39,55,61,46,36,80,46,42,88,80,55,92,68,82,44,89,89,53,74,48,69,65,38,91,55,44,54,58,53,54,50,53,50,48,55,58,51,61,78,73,112